Protein AF-A0AAV5V8M6-F1 (afdb_monomer)

Structure (mmCIF, N/CA/C/O backbone):
data_AF-A0AAV5V8M6-F1
#
_entry.id   AF-A0AAV5V8M6-F1
#
loop_
_atom_site.group_PDB
_atom_site.id
_atom_site.type_symbol
_atom_site.label_atom_id
_atom_site.label_alt_id
_atom_site.label_comp_id
_atom_site.label_asym_id
_atom_site.label_entity_id
_atom_site.label_seq_id
_atom_site.pdbx_PDB_ins_code
_atom_site.Cartn_x
_atom_site.Cartn_y
_atom_site.Cartn_z
_atom_site.occupancy
_atom_site.B_iso_or_equiv
_atom_site.auth_seq_id
_atom_site.auth_comp_id
_atom_site.auth_asym_id
_atom_site.auth_atom_id
_atom_site.pdbx_PDB_model_num
ATOM 1 N N . SER A 1 1 ? 4.922 -3.669 11.332 1.00 61.78 1 SER A N 1
ATOM 2 C CA . SER A 1 1 ? 4.916 -2.862 12.576 1.00 61.78 1 SER A CA 1
ATOM 3 C C . SER A 1 1 ? 4.122 -1.585 12.337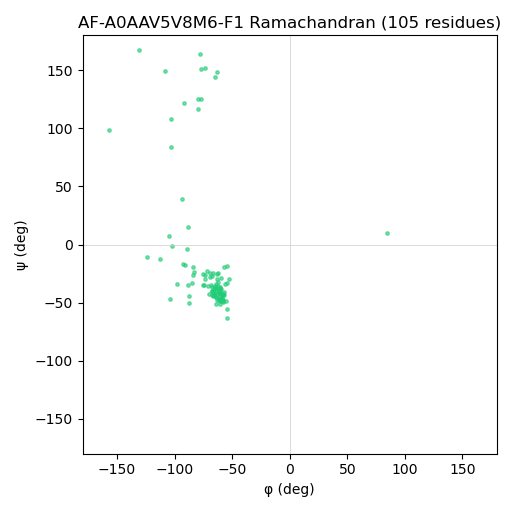 1.00 61.78 1 SER A C 1
ATOM 5 O O . SER A 1 1 ? 4.078 -1.123 11.199 1.00 61.78 1 SER A O 1
ATOM 7 N N . GLN A 1 2 ? 3.510 -1.006 13.377 1.00 69.38 2 GLN A N 1
ATOM 8 C CA . GLN A 1 2 ? 2.767 0.263 13.273 1.00 69.38 2 GLN A CA 1
ATOM 9 C C . GLN A 1 2 ? 3.631 1.404 12.710 1.00 69.38 2 GLN A C 1
ATOM 11 O O . GLN A 1 2 ? 3.152 2.241 11.952 1.00 69.38 2 GLN A O 1
ATOM 16 N N . GLU A 1 3 ? 4.925 1.395 13.032 1.00 74.31 3 GLU A N 1
ATOM 17 C CA . GLU A 1 3 ? 5.909 2.338 12.508 1.00 74.31 3 GLU A CA 1
ATOM 18 C C . GLU A 1 3 ? 5.984 2.296 10.977 1.00 74.31 3 GLU A C 1
ATOM 20 O O . GLU A 1 3 ? 5.812 3.329 10.345 1.00 74.31 3 GLU A O 1
ATOM 25 N N . ARG A 1 4 ? 6.106 1.107 10.366 1.00 69.75 4 ARG A N 1
ATOM 26 C CA . ARG A 1 4 ? 6.140 0.967 8.898 1.00 69.75 4 ARG A CA 1
ATOM 27 C C . ARG A 1 4 ? 4.857 1.462 8.232 1.00 69.75 4 ARG A C 1
ATOM 29 O O . ARG A 1 4 ? 4.934 2.158 7.226 1.00 69.75 4 ARG A O 1
ATOM 36 N N . ARG A 1 5 ? 3.688 1.162 8.810 1.00 75.62 5 ARG A N 1
ATOM 37 C CA . ARG A 1 5 ? 2.394 1.689 8.338 1.00 75.62 5 ARG A CA 1
ATOM 38 C C . ARG A 1 5 ? 2.398 3.222 8.345 1.00 75.62 5 ARG A C 1
ATOM 40 O O . ARG A 1 5 ? 2.046 3.844 7.348 1.00 75.62 5 ARG A O 1
ATOM 47 N N . ASN A 1 6 ? 2.827 3.828 9.451 1.00 79.44 6 ASN A N 1
ATOM 48 C CA . ASN A 1 6 ? 2.910 5.284 9.574 1.00 79.44 6 ASN A CA 1
ATOM 49 C C . ASN A 1 6 ? 3.936 5.878 8.594 1.00 79.44 6 ASN A C 1
ATOM 51 O O . ASN A 1 6 ? 3.691 6.938 8.019 1.00 79.44 6 ASN A O 1
ATOM 55 N N . THR A 1 7 ? 5.057 5.189 8.363 1.00 75.94 7 THR A N 1
ATOM 56 C CA . THR A 1 7 ? 6.072 5.571 7.376 1.00 75.94 7 THR A CA 1
ATOM 57 C C . THR A 1 7 ? 5.502 5.583 5.966 1.00 75.94 7 THR A C 1
ATOM 59 O O . THR A 1 7 ? 5.722 6.569 5.269 1.00 75.94 7 THR A O 1
ATOM 62 N N . ILE A 1 8 ? 4.730 4.561 5.566 1.00 75.19 8 ILE A N 1
ATOM 63 C CA . ILE A 1 8 ? 4.038 4.554 4.269 1.00 75.19 8 ILE A CA 1
ATOM 64 C C . ILE A 1 8 ? 3.201 5.820 4.153 1.00 75.19 8 ILE A C 1
ATOM 66 O O . ILE A 1 8 ? 3.499 6.667 3.323 1.00 75.19 8 ILE A O 1
ATOM 70 N N . PHE A 1 9 ? 2.207 6.016 5.016 1.00 77.00 9 PHE A N 1
ATOM 71 C CA . PHE A 1 9 ? 1.289 7.142 4.847 1.00 77.00 9 PHE A CA 1
ATOM 72 C C . PHE A 1 9 ? 1.975 8.510 4.956 1.00 77.00 9 PHE A C 1
ATOM 74 O O . PHE A 1 9 ? 1.583 9.434 4.253 1.00 77.00 9 PHE A O 1
ATOM 81 N N . SER A 1 10 ? 3.054 8.633 5.734 1.00 75.25 10 SER A N 1
ATOM 82 C CA . SER A 1 10 ? 3.900 9.835 5.772 1.00 75.25 10 SER A CA 1
ATOM 83 C C . SER A 1 10 ? 4.639 10.095 4.451 1.00 75.25 10 SER A C 1
ATOM 85 O O . SER A 1 10 ? 4.685 11.234 3.982 1.00 75.25 10 SER A O 1
ATOM 87 N N . LEU A 1 11 ? 5.191 9.054 3.819 1.00 67.50 11 LEU A N 1
ATOM 88 C CA . LEU A 1 11 ? 5.872 9.153 2.522 1.00 67.50 11 LEU A CA 1
ATOM 89 C C . LEU A 1 11 ? 4.884 9.434 1.387 1.00 67.50 11 LEU A C 1
ATOM 91 O O . LEU A 1 11 ? 5.115 10.313 0.555 1.00 67.50 11 LEU A O 1
ATOM 95 N N . LEU A 1 12 ? 3.741 8.751 1.396 1.00 67.69 12 LEU A N 1
ATOM 96 C CA . LEU A 1 12 ? 2.696 8.934 0.395 1.00 67.69 12 LEU A CA 1
ATOM 97 C C . LEU A 1 12 ? 2.001 10.306 0.518 1.00 67.69 12 LEU A C 1
ATOM 99 O O . LEU A 1 12 ? 1.538 10.854 -0.477 1.00 67.69 12 LEU A O 1
ATOM 103 N N . LYS A 1 13 ? 1.954 10.890 1.725 1.00 69.12 13 LYS A N 1
ATOM 104 C CA . LYS A 1 13 ? 1.427 12.244 1.977 1.00 69.12 13 LYS A CA 1
ATOM 105 C C . LYS A 1 13 ? 2.345 13.356 1.462 1.00 69.12 13 LYS A C 1
ATOM 107 O O . LYS A 1 13 ? 1.870 14.460 1.239 1.00 69.12 13 LYS A O 1
ATOM 112 N N . LYS A 1 14 ? 3.646 13.104 1.283 1.00 60.12 14 LYS A N 1
ATOM 113 C CA . LYS A 1 14 ? 4.601 14.100 0.754 1.00 60.12 14 LYS A CA 1
ATOM 114 C C . LYS A 1 14 ? 4.629 14.174 -0.775 1.00 60.12 14 LYS A C 1
ATOM 116 O O . LYS A 1 14 ? 5.076 15.177 -1.313 1.00 60.12 14 LYS A O 1
ATOM 121 N N . SER A 1 15 ? 4.151 13.143 -1.464 1.00 54.94 15 SER A N 1
ATOM 122 C CA . SER A 1 15 ? 4.233 12.978 -2.924 1.00 54.94 15 SER A CA 1
ATOM 123 C C . SER A 1 15 ? 2.983 13.496 -3.658 1.00 54.94 15 SER A C 1
ATOM 125 O O . SER A 1 15 ? 2.504 12.872 -4.592 1.00 54.94 15 SER A O 1
ATOM 127 N N . VAL A 1 16 ? 2.409 14.623 -3.217 1.00 55.53 16 VAL A N 1
ATOM 128 C CA . VAL A 1 16 ? 1.032 15.032 -3.580 1.00 55.53 16 VAL A CA 1
ATOM 129 C C . VAL A 1 16 ? 0.839 15.387 -5.064 1.00 55.53 16 VAL A C 1
ATOM 131 O O . VAL A 1 16 ? -0.279 15.217 -5.553 1.00 55.53 16 VAL A O 1
ATOM 134 N N . ASP A 1 17 ? 1.896 15.789 -5.782 1.00 55.75 17 ASP A N 1
ATOM 135 C CA . ASP A 1 17 ? 1.757 16.384 -7.124 1.00 55.75 17 ASP A CA 1
ATOM 136 C C . ASP A 1 17 ? 2.542 15.690 -8.261 1.00 55.75 17 ASP A C 1
ATOM 138 O O . ASP A 1 17 ? 2.268 15.982 -9.419 1.00 55.75 17 ASP A O 1
ATOM 142 N N . ASP A 1 18 ? 3.458 14.751 -7.979 1.00 60.16 18 ASP A N 1
ATOM 143 C CA . ASP A 1 18 ? 4.219 14.028 -9.019 1.00 60.16 18 ASP A CA 1
ATOM 144 C C . ASP A 1 18 ? 4.731 12.681 -8.473 1.00 60.16 18 ASP A C 1
ATOM 146 O O . ASP A 1 18 ? 5.722 12.620 -7.741 1.00 60.16 18 ASP A O 1
ATOM 150 N N . TYR A 1 19 ? 4.033 11.580 -8.770 1.00 67.62 19 TYR A N 1
ATOM 151 C CA . TYR A 1 19 ? 4.479 10.247 -8.352 1.00 67.62 19 TYR A CA 1
ATOM 152 C C . TYR A 1 19 ? 5.562 9.744 -9.300 1.00 67.62 19 TYR A C 1
ATOM 154 O O . TYR A 1 19 ? 5.296 9.487 -10.477 1.00 67.62 19 TYR A O 1
ATOM 162 N N . SER A 1 20 ? 6.778 9.537 -8.794 1.00 74.06 20 SER A N 1
ATOM 163 C CA . SER A 1 20 ? 7.789 8.842 -9.582 1.00 74.06 20 SER A CA 1
ATOM 164 C C . SER A 1 20 ? 7.464 7.341 -9.645 1.00 74.06 20 SER A C 1
ATOM 166 O O . SER A 1 20 ? 6.905 6.782 -8.694 1.00 74.06 20 SER A O 1
ATOM 168 N N . PRO A 1 21 ? 7.867 6.623 -10.709 1.00 74.00 21 PRO A N 1
ATOM 169 C CA . PRO A 1 21 ? 7.755 5.163 -10.750 1.00 74.00 21 PRO A CA 1
ATOM 170 C C . PRO A 1 21 ? 8.392 4.466 -9.534 1.00 74.00 21 PRO A C 1
ATOM 172 O O . PRO A 1 21 ? 7.922 3.416 -9.100 1.00 74.00 21 PRO A O 1
ATOM 175 N N . ASN A 1 22 ? 9.427 5.072 -8.940 1.00 76.75 22 ASN A N 1
ATOM 176 C CA . ASN A 1 22 ? 10.080 4.555 -7.740 1.00 76.75 22 ASN A CA 1
ATOM 177 C C . ASN A 1 22 ? 9.186 4.640 -6.499 1.00 76.75 22 ASN A C 1
ATOM 179 O O . ASN A 1 22 ? 9.226 3.726 -5.678 1.00 76.75 22 ASN A O 1
ATOM 183 N N . ASP A 1 23 ? 8.358 5.679 -6.373 1.00 77.44 23 ASP A N 1
ATOM 184 C CA . ASP A 1 23 ? 7.416 5.815 -5.256 1.00 77.44 23 ASP A CA 1
ATOM 185 C C . ASP A 1 23 ? 6.332 4.740 -5.329 1.00 77.44 23 ASP A C 1
ATOM 187 O O . ASP A 1 23 ? 5.984 4.128 -4.319 1.00 77.44 23 ASP A O 1
ATOM 191 N N . VAL A 1 24 ? 5.848 4.443 -6.539 1.00 78.50 24 VAL A N 1
ATOM 192 C CA . VAL A 1 24 ? 4.866 3.374 -6.774 1.00 78.50 24 VAL A CA 1
ATOM 193 C C . VAL A 1 24 ? 5.470 1.998 -6.474 1.00 78.50 24 VAL A C 1
ATOM 195 O O . VAL A 1 24 ? 4.843 1.174 -5.804 1.00 78.50 24 VAL A O 1
ATOM 198 N N . ILE A 1 25 ? 6.711 1.747 -6.905 1.00 80.44 25 ILE A N 1
ATOM 199 C CA . ILE A 1 25 ? 7.444 0.515 -6.570 1.00 80.44 25 ILE A CA 1
ATOM 200 C C . ILE A 1 25 ? 7.629 0.391 -5.054 1.00 80.44 25 ILE A C 1
ATOM 202 O O . ILE A 1 25 ? 7.338 -0.663 -4.483 1.00 80.44 25 ILE A O 1
ATOM 206 N N . PHE A 1 26 ? 8.090 1.456 -4.398 1.00 81.81 26 PHE A N 1
ATOM 207 C CA . PHE A 1 26 ? 8.306 1.482 -2.955 1.00 81.81 26 PHE A CA 1
ATOM 208 C C . PHE A 1 26 ? 7.002 1.229 -2.194 1.00 81.81 26 PHE A C 1
ATOM 210 O O . PHE A 1 26 ? 6.975 0.429 -1.256 1.00 81.81 26 PHE A O 1
ATOM 217 N N . PHE A 1 27 ? 5.903 1.841 -2.632 1.00 84.56 27 PHE A N 1
ATOM 218 C CA . PHE A 1 27 ? 4.579 1.615 -2.069 1.00 84.56 27 PHE A CA 1
ATOM 219 C C . PHE A 1 27 ? 4.212 0.127 -2.077 1.00 84.56 27 PHE A C 1
ATOM 221 O O . PHE A 1 27 ? 3.954 -0.447 -1.017 1.00 84.56 27 PHE A O 1
ATOM 228 N N . TYR A 1 28 ? 4.259 -0.527 -3.240 1.00 84.50 28 TYR A N 1
ATOM 229 C CA . TYR A 1 28 ? 3.884 -1.938 -3.346 1.00 84.50 28 TYR A CA 1
ATOM 230 C C . TYR A 1 28 ? 4.841 -2.879 -2.619 1.00 84.50 28 TYR A C 1
ATOM 232 O O . TYR A 1 28 ? 4.388 -3.837 -1.992 1.00 84.50 28 TYR A O 1
ATOM 240 N N . MET A 1 29 ? 6.140 -2.585 -2.623 1.00 85.25 29 MET A N 1
ATOM 241 C CA . MET A 1 29 ? 7.110 -3.296 -1.786 1.00 85.25 29 MET A CA 1
ATOM 242 C C . MET A 1 29 ? 6.750 -3.205 -0.303 1.00 85.25 29 MET A C 1
ATOM 244 O O . MET A 1 29 ? 6.796 -4.204 0.410 1.00 85.25 29 MET A O 1
ATOM 248 N N . THR A 1 30 ? 6.329 -2.033 0.167 1.00 85.38 30 THR A N 1
ATOM 249 C CA . THR A 1 30 ? 6.000 -1.867 1.584 1.00 85.38 30 THR A CA 1
ATOM 250 C C . THR A 1 30 ? 4.670 -2.533 1.941 1.00 85.38 30 THR A C 1
ATOM 252 O O . THR A 1 30 ? 4.557 -3.120 3.015 1.00 85.38 30 THR A O 1
ATOM 255 N N . ILE A 1 31 ? 3.679 -2.532 1.037 1.00 87.62 31 ILE A N 1
ATOM 256 C CA . ILE A 1 31 ? 2.464 -3.351 1.198 1.00 87.62 31 ILE A CA 1
ATOM 257 C C . ILE A 1 31 ? 2.838 -4.829 1.323 1.00 87.62 31 ILE A C 1
ATOM 259 O O . ILE A 1 31 ? 2.386 -5.498 2.249 1.00 87.62 31 ILE A O 1
ATOM 263 N N . TYR A 1 32 ? 3.703 -5.334 0.444 1.00 88.38 32 TYR A N 1
ATOM 264 C CA . TYR A 1 32 ? 4.178 -6.711 0.523 1.00 88.38 32 TYR A CA 1
ATOM 265 C C . TYR A 1 32 ? 4.802 -7.039 1.882 1.00 88.38 32 TYR A C 1
ATOM 267 O O . TYR A 1 32 ? 4.431 -8.035 2.496 1.00 88.38 32 TYR A O 1
ATOM 275 N N . GLU A 1 33 ? 5.701 -6.193 2.380 1.00 87.25 33 GLU A N 1
ATOM 276 C CA . GLU A 1 33 ? 6.340 -6.403 3.681 1.00 87.25 33 GLU A CA 1
ATOM 277 C C . GLU A 1 33 ? 5.346 -6.356 4.846 1.00 87.25 33 GLU A C 1
ATOM 279 O O . GLU A 1 33 ? 5.473 -7.139 5.787 1.00 87.25 33 GLU A O 1
ATOM 284 N N . ILE A 1 34 ? 4.352 -5.461 4.805 1.00 87.25 34 ILE A N 1
ATOM 285 C CA . ILE A 1 34 ? 3.320 -5.381 5.848 1.00 87.25 34 ILE A CA 1
ATOM 286 C C . ILE A 1 34 ? 2.507 -6.670 5.905 1.00 87.25 34 ILE A C 1
ATOM 288 O O . ILE A 1 34 ? 2.316 -7.195 6.996 1.00 87.25 34 ILE A O 1
ATOM 292 N N . TYR A 1 35 ? 2.040 -7.167 4.759 1.00 87.56 35 TYR A N 1
ATOM 293 C CA . TYR A 1 35 ? 1.131 -8.315 4.710 1.00 87.56 35 TYR A CA 1
ATOM 294 C C . TYR A 1 35 ? 1.848 -9.667 4.782 1.00 87.56 35 TYR A C 1
ATOM 296 O O . TYR A 1 35 ? 1.241 -10.661 5.176 1.00 87.56 35 TYR A O 1
ATOM 304 N N . ARG A 1 36 ? 3.129 -9.731 4.402 1.00 88.56 36 ARG A N 1
ATOM 3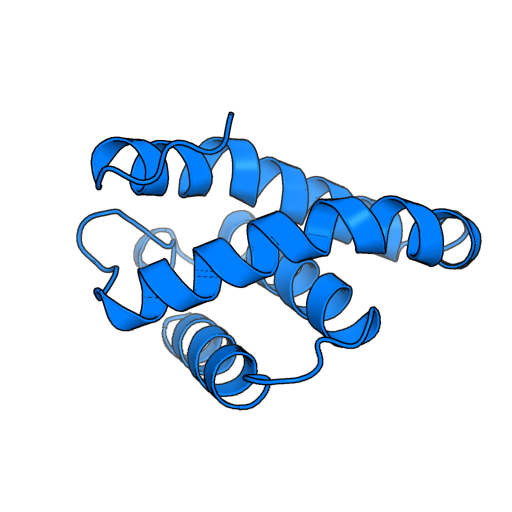05 C CA . ARG A 1 36 ? 3.930 -10.958 4.487 1.00 88.56 36 ARG A CA 1
ATOM 306 C C . ARG A 1 36 ? 4.606 -11.125 5.844 1.00 88.56 36 ARG A C 1
ATOM 308 O O . ARG A 1 36 ? 4.544 -12.211 6.413 1.00 88.56 36 ARG A O 1
ATOM 315 N N . ASP A 1 37 ? 5.289 -10.081 6.313 1.00 85.62 37 ASP A N 1
ATOM 316 C CA . ASP A 1 37 ? 6.211 -10.163 7.455 1.00 85.62 37 ASP A CA 1
ATOM 317 C C . ASP A 1 37 ? 5.703 -9.383 8.679 1.00 85.62 37 ASP A C 1
ATOM 319 O O . ASP A 1 37 ? 6.253 -9.498 9.778 1.00 85.62 37 ASP A O 1
ATOM 323 N N . GLY A 1 38 ? 4.678 -8.545 8.508 1.00 81.56 38 GLY A N 1
ATOM 324 C CA . GLY A 1 38 ? 4.081 -7.785 9.595 1.00 81.56 38 GLY A CA 1
ATOM 325 C C . GLY A 1 38 ? 3.167 -8.642 10.479 1.00 81.56 38 GLY A C 1
ATOM 326 O O . GLY A 1 38 ? 2.544 -9.592 10.011 1.00 81.56 38 GLY A O 1
ATOM 327 N N . PRO A 1 39 ? 3.032 -8.305 11.775 1.00 85.19 39 PRO A N 1
ATOM 328 C CA . PRO A 1 39 ? 1.956 -8.859 12.587 1.00 85.19 39 PRO A CA 1
ATOM 329 C C . PRO A 1 39 ? 0.597 -8.410 12.033 1.00 85.19 39 PRO A C 1
ATOM 331 O O . PRO A 1 39 ? 0.468 -7.280 11.550 1.00 85.19 39 PRO A O 1
ATOM 334 N N . HIS A 1 40 ? -0.426 -9.255 12.190 1.00 82.75 40 HIS A N 1
ATOM 335 C CA . HIS A 1 40 ? -1.77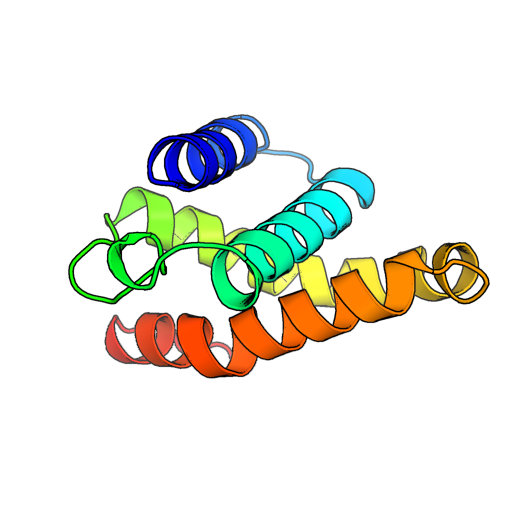9 -9.017 11.671 1.00 82.75 40 HIS A CA 1
ATOM 336 C C . HIS A 1 40 ? -2.381 -7.675 12.126 1.00 82.75 40 HIS A C 1
ATOM 338 O O . HIS A 1 40 ? -3.082 -7.010 11.376 1.00 82.75 40 HIS A O 1
ATOM 344 N N . GLU A 1 41 ? -2.059 -7.223 13.338 1.00 82.88 41 GLU A N 1
ATOM 345 C CA . GLU A 1 41 ? -2.488 -5.922 13.877 1.00 82.88 41 GLU A CA 1
ATOM 346 C C . GLU A 1 41 ? -1.960 -4.724 13.074 1.00 82.88 41 GLU A C 1
ATOM 348 O O . GLU A 1 41 ? -2.552 -3.648 13.085 1.00 82.88 41 GLU A O 1
ATOM 353 N N . SER A 1 42 ? -0.841 -4.906 12.367 1.00 80.19 42 SER A N 1
ATOM 354 C CA . SER A 1 42 ? -0.264 -3.883 11.495 1.00 80.19 42 SER A CA 1
ATOM 355 C C . SER A 1 42 ? -0.788 -3.928 10.062 1.00 80.19 42 SER A C 1
ATOM 357 O O . SER A 1 42 ? -0.424 -3.056 9.270 1.00 80.19 42 SER A O 1
ATOM 359 N N . HIS A 1 43 ? -1.638 -4.906 9.726 1.00 87.62 43 HIS A N 1
ATOM 360 C CA . HIS A 1 43 ? -2.319 -4.934 8.439 1.00 87.62 43 HIS A CA 1
ATOM 361 C C . HIS A 1 43 ? -3.270 -3.750 8.337 1.00 87.62 43 HIS A C 1
ATOM 363 O O . HIS A 1 43 ? -3.894 -3.323 9.312 1.00 87.62 43 HIS A O 1
ATOM 369 N N . ILE A 1 44 ? -3.385 -3.210 7.133 1.00 86.12 44 ILE A N 1
ATOM 370 C CA . ILE A 1 44 ? -4.304 -2.114 6.879 1.00 86.12 44 ILE A CA 1
ATOM 371 C C . ILE A 1 44 ? -5.713 -2.712 6.782 1.00 86.12 44 ILE A C 1
ATOM 373 O O . ILE A 1 44 ? -5.958 -3.647 6.020 1.00 86.12 44 ILE A O 1
ATOM 377 N N . SER A 1 45 ? -6.633 -2.193 7.587 1.00 85.00 45 SER A N 1
ATOM 378 C C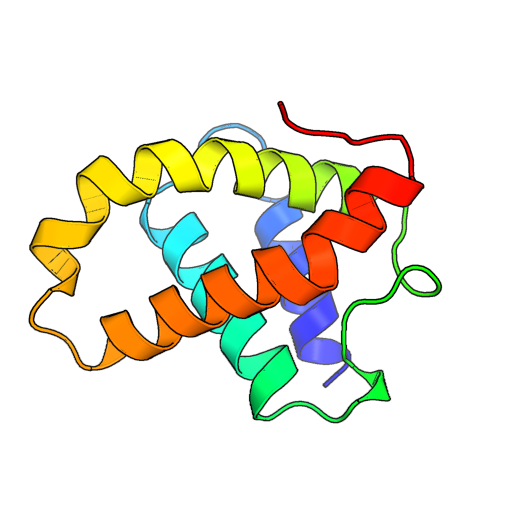A . SER A 1 45 ? -8.007 -2.669 7.692 1.00 85.00 45 SER A CA 1
ATOM 379 C C . SER A 1 45 ? -8.993 -1.509 7.586 1.00 85.00 45 SER A C 1
ATOM 381 O O . SER A 1 45 ? -8.631 -0.334 7.676 1.00 85.00 45 SER A O 1
ATOM 383 N N . ALA A 1 46 ? -10.273 -1.836 7.414 1.00 81.94 46 ALA A N 1
ATOM 384 C CA . ALA A 1 46 ? -11.333 -0.834 7.406 1.00 81.94 46 ALA A CA 1
ATOM 385 C C . ALA A 1 46 ? -11.402 -0.041 8.720 1.00 81.94 46 ALA A C 1
ATOM 387 O O . ALA A 1 46 ? -11.795 1.123 8.696 1.00 81.94 46 ALA A O 1
ATOM 388 N N . ASP A 1 47 ? -11.000 -0.643 9.838 1.00 83.31 47 ASP A N 1
ATOM 389 C CA . ASP A 1 47 ? -11.124 -0.047 11.170 1.00 83.31 47 ASP A CA 1
ATOM 390 C C . ASP A 1 47 ? -9.959 0.888 11.496 1.00 83.31 47 ASP A C 1
ATOM 392 O O . ASP A 1 47 ? -10.114 1.827 12.274 1.00 83.31 47 ASP A O 1
ATOM 396 N N . ASN A 1 48 ? -8.795 0.659 10.881 1.00 84.19 48 ASN A N 1
ATOM 397 C CA . ASN A 1 48 ? -7.599 1.456 11.126 1.00 84.19 48 ASN A CA 1
ATOM 398 C C . ASN A 1 48 ? -7.263 2.432 9.992 1.00 84.19 48 ASN A C 1
ATOM 400 O O . ASN A 1 48 ? -6.216 3.059 10.060 1.00 84.19 48 ASN A O 1
ATOM 404 N N . LEU A 1 49 ? -8.117 2.593 8.976 1.00 85.81 49 LEU A N 1
ATOM 405 C CA . LEU A 1 49 ? -7.941 3.568 7.893 1.00 85.81 49 LEU A CA 1
ATOM 406 C C . LEU A 1 49 ? -8.617 4.907 8.202 1.00 85.81 49 LEU A C 1
ATOM 408 O O . LEU A 1 49 ? -9.844 4.989 8.333 1.00 85.81 49 LEU A O 1
ATOM 412 N N . THR A 1 50 ? -7.840 5.986 8.212 1.00 87.25 50 THR A N 1
ATOM 413 C CA . THR A 1 50 ? -8.374 7.356 8.213 1.00 87.25 50 THR A CA 1
ATOM 414 C C . THR A 1 50 ? -8.846 7.773 6.815 1.00 87.25 50 THR A C 1
ATOM 416 O O . THR A 1 50 ? -8.511 7.147 5.809 1.00 87.25 50 THR A O 1
ATOM 419 N N . GLN A 1 51 ? -9.640 8.845 6.727 1.00 83.25 51 GLN A N 1
ATOM 420 C CA . GLN A 1 51 ? -10.130 9.357 5.440 1.00 83.25 51 GLN A CA 1
ATOM 421 C C . GLN A 1 51 ? -8.993 9.877 4.542 1.00 83.25 51 GLN A C 1
ATOM 423 O O . GLN A 1 51 ? -9.034 9.697 3.328 1.00 83.25 51 GLN A O 1
ATOM 428 N N . GLU A 1 52 ? -7.967 10.492 5.135 1.00 84.19 52 GLU A N 1
ATOM 429 C CA . GLU A 1 52 ? -6.781 10.968 4.414 1.00 84.19 52 GLU A CA 1
ATOM 430 C C . GLU A 1 52 ? -5.999 9.798 3.800 1.00 84.19 52 GLU A C 1
ATOM 432 O O . GLU A 1 52 ? -5.643 9.817 2.625 1.00 84.19 52 GLU A O 1
ATOM 437 N N . GLU A 1 53 ? -5.803 8.731 4.569 1.00 85.50 53 GLU A N 1
ATOM 438 C CA . GLU A 1 53 ? -5.120 7.525 4.104 1.00 85.50 53 GLU A CA 1
ATOM 439 C C . GLU A 1 53 ? -5.893 6.820 2.980 1.00 85.50 53 GLU A C 1
ATOM 441 O O . GLU A 1 53 ? -5.280 6.318 2.042 1.00 85.50 53 GLU A O 1
ATOM 446 N N . VAL A 1 54 ? -7.231 6.847 3.002 1.00 84.94 54 VAL A N 1
ATOM 447 C CA . VAL A 1 54 ? -8.059 6.371 1.878 1.00 84.94 54 VAL A CA 1
ATOM 448 C C . VAL A 1 54 ? -7.773 7.165 0.602 1.00 84.94 54 VAL A C 1
ATOM 450 O O . VAL A 1 54 ? -7.559 6.565 -0.450 1.00 84.94 54 VAL A O 1
ATOM 453 N N . GLN A 1 55 ? -7.727 8.499 0.682 1.00 81.31 55 GLN A N 1
ATOM 454 C CA . GLN A 1 55 ? -7.426 9.349 -0.479 1.00 81.31 55 GLN A CA 1
ATOM 455 C C . GLN A 1 55 ? -6.023 9.091 -1.029 1.00 81.31 55 GLN A C 1
ATOM 457 O O . GLN A 1 55 ? -5.811 9.120 -2.239 1.00 81.31 55 GLN A O 1
ATOM 462 N N . ILE A 1 56 ? -5.071 8.813 -0.143 1.00 81.00 56 ILE A N 1
ATOM 463 C CA . ILE A 1 56 ? -3.717 8.428 -0.516 1.00 81.00 56 ILE A CA 1
ATOM 464 C C . ILE A 1 56 ? -3.719 7.087 -1.269 1.00 81.00 56 ILE A C 1
ATOM 466 O O . ILE A 1 56 ? -3.164 7.005 -2.363 1.00 81.00 56 ILE A O 1
ATOM 470 N N . LEU A 1 57 ? -4.364 6.047 -0.728 1.00 83.38 57 LEU A N 1
ATOM 471 C CA . LEU A 1 57 ? -4.413 4.725 -1.371 1.00 83.38 57 LEU A CA 1
ATOM 472 C C . LEU A 1 57 ? -5.079 4.781 -2.751 1.00 83.38 57 LEU A C 1
ATOM 474 O O . LEU A 1 57 ? -4.639 4.090 -3.666 1.00 83.38 57 LEU A O 1
ATOM 478 N N . MET A 1 58 ? -6.103 5.621 -2.913 1.00 79.38 58 MET A N 1
ATOM 479 C CA . MET A 1 58 ? -6.755 5.853 -4.205 1.00 79.38 58 MET A CA 1
ATOM 480 C C . MET A 1 58 ? -5.796 6.372 -5.272 1.00 79.38 58 MET A C 1
ATOM 482 O O . MET A 1 58 ? -5.788 5.872 -6.389 1.00 79.38 58 MET A O 1
ATOM 486 N N . ARG A 1 59 ? -4.961 7.352 -4.930 1.00 76.12 59 ARG A N 1
ATOM 487 C CA . ARG A 1 59 ? -4.032 7.956 -5.893 1.00 76.12 59 ARG A CA 1
ATOM 488 C C . ARG A 1 59 ? -2.982 6.958 -6.379 1.00 76.12 59 ARG A C 1
ATOM 490 O O . ARG A 1 59 ? -2.642 6.939 -7.558 1.00 76.12 59 ARG A O 1
ATOM 497 N N . TYR A 1 60 ? -2.511 6.091 -5.483 1.00 76.62 60 TYR A N 1
ATOM 498 C CA . TYR A 1 60 ? -1.558 5.036 -5.834 1.00 76.62 60 TYR A CA 1
ATOM 499 C C . TYR A 1 60 ? -2.193 3.891 -6.628 1.00 76.62 60 TYR A C 1
ATOM 501 O O . TYR A 1 60 ? -1.494 3.252 -7.408 1.00 76.62 60 TYR A O 1
ATOM 509 N N . LEU A 1 61 ? -3.500 3.655 -6.482 1.00 76.25 61 LEU A N 1
ATOM 510 C CA . LEU A 1 61 ? -4.241 2.720 -7.328 1.00 76.25 61 LEU A CA 1
ATOM 511 C C . LEU A 1 61 ? -4.272 3.191 -8.787 1.00 76.25 61 LEU A C 1
ATOM 513 O O . LEU A 1 61 ? -3.977 2.397 -9.678 1.00 76.25 61 LEU A O 1
ATOM 517 N N . ASP A 1 62 ? -4.538 4.476 -9.019 1.00 69.00 62 ASP A N 1
ATOM 518 C CA . ASP A 1 62 ? -4.541 5.054 -10.368 1.00 69.00 62 ASP A CA 1
ATOM 519 C C . ASP A 1 62 ? -3.130 5.036 -10.989 1.00 69.00 62 ASP A C 1
ATOM 521 O O . ASP A 1 62 ? -2.956 4.619 -12.138 1.00 69.00 62 ASP A O 1
ATOM 525 N N . ALA A 1 63 ? -2.106 5.396 -10.202 1.00 66.50 63 ALA A N 1
ATOM 526 C CA . ALA A 1 63 ? -0.700 5.424 -10.624 1.00 66.50 63 ALA A CA 1
ATOM 527 C C . ALA A 1 63 ? -0.092 4.031 -10.877 1.00 66.50 63 ALA A C 1
ATOM 529 O O . ALA A 1 63 ? 0.864 3.890 -11.639 1.00 66.50 63 ALA A O 1
ATOM 530 N N . ALA A 1 64 ? -0.636 2.978 -10.266 1.00 63.41 64 ALA A N 1
ATOM 531 C CA . ALA A 1 64 ? -0.190 1.610 -10.506 1.00 63.41 64 ALA A CA 1
ATOM 532 C C . ALA A 1 64 ? -0.366 1.206 -11.965 1.00 63.41 64 ALA A C 1
ATOM 534 O O . ALA A 1 64 ? 0.512 0.575 -12.548 1.00 63.41 64 ALA A O 1
ATOM 535 N N . THR A 1 65 ? -1.497 1.595 -12.549 1.00 60.06 65 THR A N 1
ATOM 536 C CA . THR A 1 65 ? -1.871 1.260 -13.923 1.00 60.06 65 THR A CA 1
ATOM 537 C C . THR A 1 65 ? -0.852 1.793 -14.928 1.00 60.06 65 THR A C 1
ATOM 539 O O . THR A 1 65 ? -0.511 1.082 -15.864 1.00 60.06 65 THR A O 1
ATOM 542 N N . SER A 1 66 ? -0.303 2.990 -14.696 1.00 57.84 66 SER A N 1
ATOM 543 C CA . SER A 1 66 ? 0.720 3.607 -15.554 1.00 57.84 66 SER A CA 1
ATOM 544 C C . SER A 1 66 ? 2.146 3.155 -15.222 1.00 57.84 66 SER A C 1
ATOM 546 O O . SER A 1 66 ? 2.976 3.007 -16.118 1.00 57.84 66 SER A O 1
ATOM 548 N N . ALA A 1 67 ? 2.451 2.880 -13.950 1.00 54.94 67 ALA A N 1
ATOM 549 C CA . ALA A 1 67 ? 3.754 2.349 -13.544 1.00 54.94 67 ALA A CA 1
ATOM 550 C C . ALA A 1 67 ? 3.996 0.920 -14.063 1.00 54.94 67 ALA A C 1
ATOM 552 O O . ALA A 1 67 ? 5.147 0.540 -14.288 1.00 54.94 67 ALA A O 1
ATOM 553 N N . PHE A 1 68 ? 2.932 0.141 -14.285 1.00 59.12 68 PHE A N 1
ATOM 554 C CA . PHE A 1 68 ? 3.012 -1.180 -14.912 1.00 59.12 68 PHE A CA 1
ATOM 555 C C . PHE A 1 68 ? 3.591 -1.125 -16.330 1.00 59.12 68 PHE A C 1
ATOM 557 O O . PHE A 1 68 ? 4.394 -1.990 -16.674 1.00 59.12 68 PHE A O 1
ATOM 564 N N . ASP A 1 69 ? 3.264 -0.092 -17.107 1.00 57.16 69 ASP A N 1
ATOM 565 C CA . ASP A 1 69 ? 3.772 0.061 -18.473 1.00 57.16 69 ASP A CA 1
ATOM 566 C C . ASP A 1 69 ? 5.254 0.474 -18.501 1.00 57.16 69 ASP A C 1
ATOM 568 O O . ASP A 1 69 ? 5.988 0.092 -19.408 1.00 57.16 69 ASP A O 1
ATOM 572 N N . TYR A 1 70 ? 5.725 1.208 -17.485 1.00 52.62 70 TYR A N 1
ATOM 573 C CA . TYR A 1 70 ? 7.084 1.771 -17.460 1.00 52.62 70 TYR A CA 1
ATOM 574 C C . TYR A 1 70 ? 8.100 0.931 -16.662 1.00 52.62 70 TYR A C 1
ATOM 576 O O . TYR A 1 70 ? 9.283 0.875 -16.993 1.00 52.62 70 TYR A O 1
ATOM 584 N N . GLY A 1 71 ? 7.667 0.279 -15.578 1.00 54.12 71 GLY A N 1
ATOM 585 C CA . GLY A 1 71 ? 8.545 -0.417 -14.628 1.00 54.12 71 GLY A CA 1
ATOM 586 C C . GLY A 1 71 ? 8.791 -1.896 -14.935 1.00 54.12 71 GLY A C 1
ATOM 587 O O . GLY A 1 71 ? 9.755 -2.475 -14.422 1.00 54.12 71 GLY A O 1
ATOM 588 N N . PHE A 1 72 ? 7.952 -2.522 -15.768 1.00 56.31 72 PHE A N 1
ATOM 589 C CA . PHE A 1 72 ? 8.019 -3.963 -16.032 1.00 56.31 72 PHE A CA 1
ATOM 590 C C . PHE A 1 72 ? 9.292 -4.360 -16.790 1.00 56.31 72 PHE A C 1
ATOM 592 O O . PHE A 1 72 ? 9.936 -5.339 -16.417 1.00 56.31 72 PHE A O 1
ATOM 599 N N . GLU A 1 73 ? 9.735 -3.569 -17.773 1.00 55.28 73 GLU A N 1
ATOM 600 C CA . GLU A 1 73 ? 10.979 -3.855 -18.507 1.00 55.28 73 GLU A CA 1
ATOM 601 C C . GLU A 1 73 ? 12.231 -3.753 -17.624 1.00 55.28 73 GLU A C 1
ATOM 603 O O . GLU A 1 73 ? 13.134 -4.587 -17.726 1.00 55.28 73 GLU A O 1
ATOM 608 N N . ALA A 1 74 ? 12.273 -2.782 -16.707 1.00 55.72 74 ALA A N 1
ATOM 609 C CA . ALA A 1 74 ? 13.409 -2.590 -15.806 1.00 55.72 74 ALA A CA 1
ATOM 610 C C . ALA A 1 74 ? 13.447 -3.629 -14.668 1.00 55.72 74 ALA A C 1
ATOM 612 O O . ALA A 1 74 ? 14.524 -4.064 -14.252 1.00 55.72 74 ALA A O 1
ATOM 613 N N . CYS A 1 75 ? 12.282 -4.059 -14.169 1.00 54.78 75 CYS A N 1
ATOM 614 C CA . CYS A 1 75 ? 12.180 -4.966 -13.023 1.00 54.78 75 CYS A CA 1
ATOM 615 C C . CYS A 1 75 ? 12.097 -6.455 -13.396 1.00 54.78 75 CYS A C 1
ATOM 617 O O . CYS A 1 75 ? 12.391 -7.288 -12.540 1.00 54.78 75 CYS A O 1
ATOM 619 N N . ALA A 1 76 ? 11.783 -6.823 -14.647 1.00 55.38 76 ALA A N 1
ATOM 620 C CA . ALA A 1 76 ? 11.621 -8.218 -15.093 1.00 55.38 76 ALA A CA 1
ATOM 621 C C . ALA A 1 76 ? 12.812 -9.152 -14.818 1.00 55.38 76 ALA A C 1
ATOM 623 O O . ALA A 1 76 ? 12.646 -10.371 -14.795 1.00 55.38 76 ALA A O 1
ATOM 624 N N . LYS A 1 77 ? 14.009 -8.607 -14.571 1.00 55.44 77 LYS A N 1
ATOM 625 C CA . LYS A 1 77 ? 15.222 -9.386 -14.272 1.00 55.44 77 LYS A CA 1
ATOM 626 C C . LYS A 1 77 ? 15.600 -9.431 -12.788 1.00 55.44 77 LYS A C 1
ATOM 628 O O . LYS A 1 77 ? 16.599 -10.062 -12.450 1.00 55.44 77 LYS A O 1
ATOM 633 N N . SER A 1 78 ? 14.855 -8.777 -11.897 1.00 62.69 78 SER A N 1
ATOM 634 C CA . SER A 1 78 ? 15.250 -8.624 -10.495 1.00 62.69 78 SER A CA 1
ATOM 635 C C . SER A 1 78 ? 14.391 -9.469 -9.547 1.00 62.69 78 SER A C 1
ATOM 637 O O . SER A 1 78 ? 13.201 -9.698 -9.764 1.00 62.69 78 SER A O 1
ATOM 639 N N . ALA A 1 79 ? 14.990 -9.915 -8.437 1.00 67.62 79 ALA A N 1
ATOM 640 C CA . ALA A 1 79 ? 14.279 -10.615 -7.361 1.00 67.62 79 ALA A CA 1
ATOM 641 C C . ALA A 1 79 ? 13.107 -9.796 -6.775 1.00 67.62 79 ALA A C 1
ATOM 643 O O . ALA A 1 79 ? 12.192 -10.365 -6.182 1.00 67.62 79 ALA A O 1
ATOM 644 N N . TRP A 1 80 ? 13.124 -8.480 -6.995 1.00 73.31 80 TRP A N 1
ATOM 645 C CA . TRP A 1 80 ? 12.171 -7.507 -6.482 1.00 73.31 80 TRP A CA 1
ATOM 646 C C . TRP A 1 80 ? 10.834 -7.549 -7.221 1.00 73.31 80 TRP A C 1
ATOM 648 O O . TRP A 1 80 ? 9.810 -7.255 -6.611 1.00 73.31 80 TRP A O 1
ATOM 658 N N . LEU A 1 81 ? 10.797 -8.002 -8.484 1.00 78.00 81 LEU A N 1
ATOM 659 C CA . LEU A 1 81 ? 9.544 -8.099 -9.241 1.00 78.00 81 LEU A CA 1
ATOM 660 C C . LEU A 1 81 ? 8.512 -8.981 -8.530 1.00 78.00 81 LEU A C 1
ATOM 662 O O . LEU A 1 81 ? 7.338 -8.630 -8.466 1.00 78.00 81 LEU A O 1
ATOM 666 N N . ARG A 1 82 ? 8.938 -10.111 -7.951 1.00 81.75 82 ARG A N 1
ATOM 667 C CA . ARG A 1 82 ? 8.024 -11.012 -7.229 1.00 81.75 82 ARG A CA 1
ATOM 668 C C . ARG A 1 82 ? 7.416 -10.347 -6.000 1.00 81.75 82 ARG A C 1
ATOM 670 O O . ARG A 1 82 ? 6.227 -10.529 -5.748 1.00 81.75 82 ARG A O 1
ATOM 677 N N . SER A 1 83 ? 8.210 -9.575 -5.267 1.00 85.44 83 SER A N 1
ATOM 678 C CA . SER A 1 83 ? 7.746 -8.825 -4.101 1.00 85.44 83 SER A CA 1
ATOM 679 C C . SER A 1 83 ? 6.780 -7.714 -4.510 1.00 85.44 83 SER A C 1
ATOM 681 O O . SER A 1 83 ? 5.708 -7.608 -3.925 1.00 85.44 83 SER A O 1
ATOM 683 N N . ILE A 1 84 ? 7.088 -6.967 -5.576 1.00 82.38 84 ILE A N 1
ATOM 684 C CA . ILE A 1 84 ? 6.209 -5.922 -6.125 1.00 82.38 84 ILE A CA 1
ATOM 685 C C . ILE A 1 84 ? 4.867 -6.522 -6.567 1.00 82.38 84 ILE A C 1
ATOM 687 O O . ILE A 1 84 ? 3.817 -6.062 -6.126 1.00 82.38 84 ILE A O 1
ATOM 691 N N . LEU A 1 85 ? 4.885 -7.592 -7.372 1.00 83.00 85 LEU A N 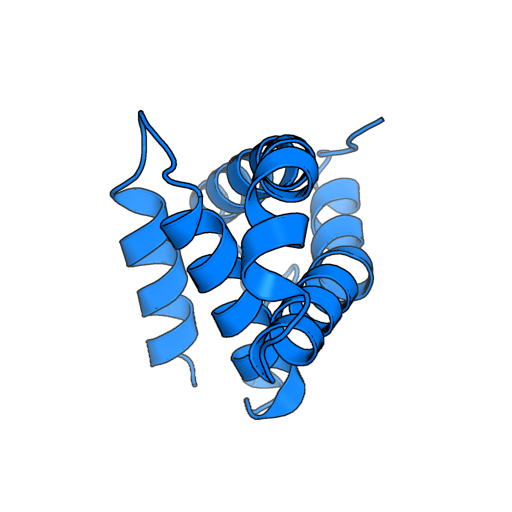1
ATOM 692 C CA . LEU A 1 85 ? 3.669 -8.279 -7.830 1.00 83.00 85 LEU A CA 1
AT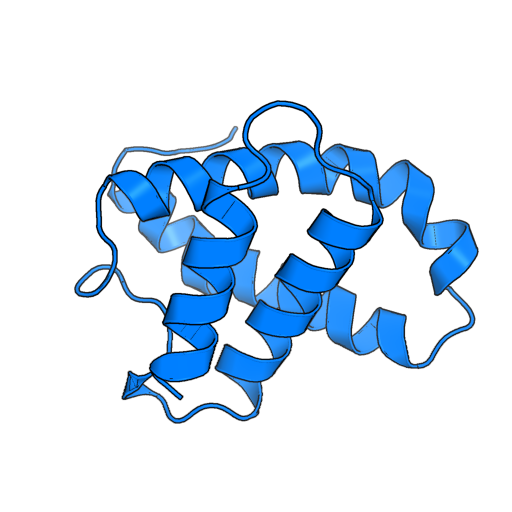OM 693 C C . LEU A 1 85 ? 2.846 -8.836 -6.664 1.00 83.00 85 LEU A C 1
ATOM 695 O O . LEU A 1 85 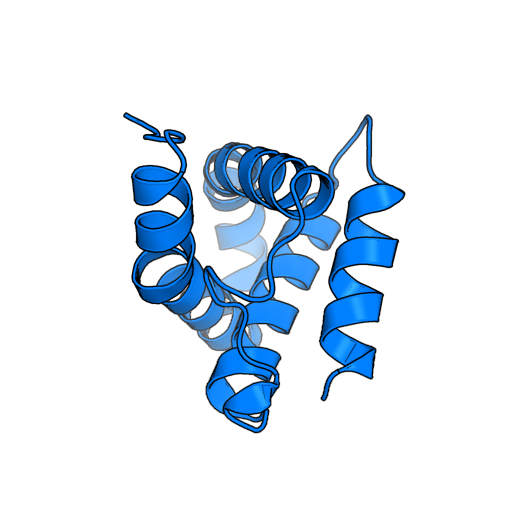? 1.621 -8.740 -6.676 1.00 83.00 85 LEU A O 1
ATOM 699 N N . SER A 1 86 ? 3.508 -9.382 -5.643 1.00 87.00 86 SER A N 1
ATOM 700 C CA . SER A 1 86 ? 2.834 -9.856 -4.431 1.00 87.00 86 SER A CA 1
ATOM 701 C C . SER A 1 86 ? 2.215 -8.698 -3.647 1.00 87.00 86 SER A C 1
ATOM 703 O O . SER A 1 86 ? 1.086 -8.811 -3.183 1.00 87.00 86 SER A O 1
ATOM 705 N N . GLY A 1 87 ? 2.903 -7.561 -3.544 1.00 87.62 87 GLY A N 1
ATOM 706 C CA . GLY A 1 87 ? 2.372 -6.341 -2.936 1.00 87.62 87 GLY A CA 1
ATOM 707 C C . GLY A 1 87 ? 1.148 -5.799 -3.667 1.00 87.62 87 GLY A C 1
ATOM 708 O O . GLY A 1 87 ? 0.164 -5.428 -3.033 1.00 87.62 87 GLY A O 1
ATOM 709 N N . ILE A 1 88 ? 1.162 -5.825 -5.000 1.00 84.88 88 ILE A N 1
ATOM 710 C CA . ILE A 1 88 ? 0.004 -5.471 -5.833 1.00 84.88 88 ILE A CA 1
ATOM 711 C C . IL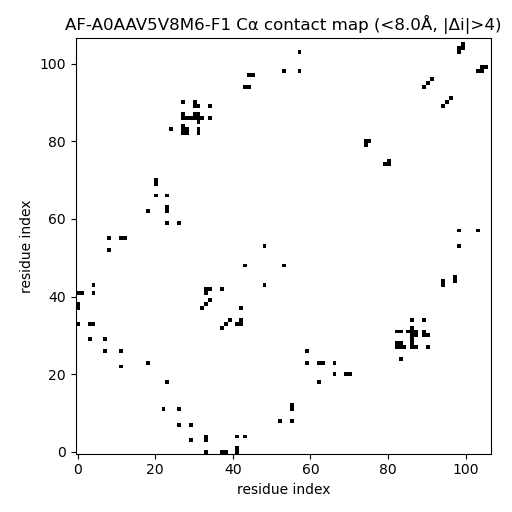E A 1 88 ? -1.148 -6.450 -5.602 1.00 84.88 88 ILE A C 1
ATOM 713 O O . ILE A 1 88 ? -2.298 -6.026 -5.489 1.00 84.88 88 ILE A O 1
ATOM 717 N N . ALA A 1 89 ? -0.857 -7.749 -5.511 1.00 86.19 89 ALA A N 1
ATOM 718 C CA . ALA A 1 89 ? -1.864 -8.758 -5.210 1.00 86.19 89 ALA A CA 1
ATOM 719 C C . ALA A 1 89 ? -2.495 -8.518 -3.830 1.00 86.19 89 ALA A C 1
ATOM 721 O O . ALA A 1 89 ? -3.718 -8.459 -3.742 1.00 86.19 89 ALA A O 1
ATOM 722 N N . PHE A 1 90 ? -1.695 -8.280 -2.786 1.00 88.81 90 PHE A N 1
ATOM 723 C CA . PHE A 1 90 ? -2.204 -7.917 -1.460 1.00 88.81 90 PHE A CA 1
ATOM 724 C C . PHE A 1 90 ? -3.034 -6.637 -1.501 1.00 88.81 90 PHE A C 1
ATOM 726 O O . PHE A 1 90 ? -4.126 -6.596 -0.945 1.00 88.81 90 PHE A O 1
ATOM 733 N N . PHE A 1 91 ? -2.589 -5.611 -2.226 1.00 86.88 91 PHE A N 1
ATOM 734 C CA . PHE A 1 91 ? -3.384 -4.400 -2.390 1.00 86.88 91 PHE A CA 1
ATOM 735 C C . PHE A 1 91 ? -4.746 -4.696 -3.039 1.00 86.88 91 PHE A C 1
ATOM 737 O O . PHE A 1 91 ? -5.779 -4.240 -2.558 1.00 86.88 91 PHE A O 1
ATOM 744 N N . ARG A 1 92 ? -4.785 -5.487 -4.114 1.00 84.50 92 ARG A N 1
ATOM 745 C CA . ARG A 1 92 ? -6.034 -5.803 -4.826 1.00 84.50 92 ARG A CA 1
ATOM 746 C C . ARG A 1 92 ? -6.967 -6.723 -4.044 1.00 84.50 92 ARG A C 1
ATOM 748 O O . ARG A 1 92 ? -8.178 -6.584 -4.172 1.00 84.50 92 ARG A O 1
ATOM 755 N N . LEU A 1 93 ? -6.427 -7.668 -3.285 1.00 86.62 93 LEU A N 1
ATOM 756 C CA . LEU A 1 93 ? -7.221 -8.672 -2.577 1.00 86.62 93 LEU A CA 1
ATOM 757 C C . LEU A 1 93 ? -7.655 -8.199 -1.189 1.00 86.62 93 LEU A C 1
ATOM 759 O O . LEU A 1 93 ? -8.769 -8.501 -0.775 1.00 86.62 93 LEU A O 1
ATOM 763 N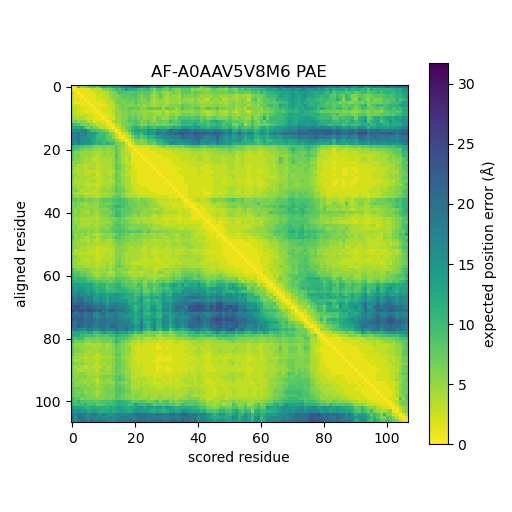 N . GLU A 1 94 ? -6.820 -7.420 -0.504 1.00 87.94 94 GLU A N 1
ATOM 764 C CA . GLU A 1 94 ? -7.057 -7.014 0.884 1.00 87.94 94 GLU A CA 1
ATOM 765 C C . GLU A 1 94 ? -7.529 -5.558 0.984 1.00 87.94 94 GLU A C 1
ATOM 767 O O . GLU A 1 94 ? -8.510 -5.261 1.664 1.00 87.94 94 GLU A O 1
ATOM 772 N N . LEU A 1 95 ? -6.867 -4.632 0.278 1.00 85.25 95 LEU A N 1
ATOM 773 C CA . LEU A 1 95 ? -7.117 -3.189 0.410 1.00 85.25 95 LEU A CA 1
ATOM 774 C C . LEU A 1 95 ? -8.239 -2.687 -0.499 1.00 85.25 95 LEU A C 1
ATOM 776 O O . LEU A 1 95 ? -9.107 -1.940 -0.049 1.00 85.25 95 LEU A O 1
ATOM 780 N N . LEU A 1 96 ? -8.265 -3.103 -1.765 1.00 84.69 96 LEU A N 1
ATOM 781 C CA . LEU A 1 96 ? -9.268 -2.646 -2.727 1.00 84.69 96 LEU A CA 1
ATOM 782 C C . LEU A 1 96 ? -10.711 -2.938 -2.269 1.00 84.69 96 LEU A C 1
ATOM 784 O O . LEU A 1 96 ? -11.532 -2.025 -2.345 1.00 84.69 96 LEU A O 1
ATOM 788 N N . PRO A 1 97 ? -11.054 -4.116 -1.705 1.00 87.56 97 PRO A N 1
ATOM 789 C CA . PRO A 1 97 ? -12.406 -4.351 -1.196 1.00 87.56 97 PRO A CA 1
ATOM 790 C C . PRO A 1 97 ? -12.795 -3.416 -0.044 1.00 87.56 97 PRO A C 1
ATOM 792 O O . PRO A 1 97 ? -13.967 -3.052 0.086 1.00 87.56 97 PRO A O 1
ATOM 795 N N . ILE A 1 98 ? -11.832 -3.010 0.789 1.00 86.25 98 ILE A N 1
ATOM 796 C CA . ILE A 1 98 ? -12.051 -2.036 1.866 1.00 86.25 98 ILE A CA 1
ATOM 797 C C . ILE A 1 98 ? -12.370 -0.661 1.271 1.00 86.25 98 ILE A C 1
ATOM 799 O O . ILE A 1 98 ? -13.316 -0.007 1.715 1.00 86.25 98 ILE A O 1
ATOM 803 N N . LEU A 1 99 ? -11.625 -0.247 0.244 1.00 83.00 99 LEU A N 1
ATOM 804 C CA . LEU A 1 99 ? -11.872 1.002 -0.479 1.00 83.00 99 LEU A CA 1
ATOM 805 C C . LEU A 1 99 ? -13.265 0.986 -1.135 1.00 83.00 99 LEU A C 1
ATOM 807 O O . LEU A 1 99 ? -14.055 1.906 -0.907 1.00 83.00 99 LEU A O 1
ATOM 811 N N . CYS A 1 100 ? -13.634 -0.101 -1.819 1.00 80.38 100 CYS A N 1
ATOM 812 C CA . CYS A 1 100 ? -14.959 -0.265 -2.431 1.00 80.38 100 CYS A CA 1
ATOM 813 C C . CYS A 1 100 ? -16.097 -0.142 -1.412 1.00 80.38 100 CYS A C 1
ATOM 815 O O . CYS A 1 100 ? -17.076 0.564 -1.660 1.00 80.38 100 CYS A O 1
ATOM 817 N N . LYS A 1 101 ? -15.958 -0.757 -0.230 1.00 81.25 101 LYS A N 1
ATOM 818 C CA . LYS A 1 101 ? -16.939 -0.636 0.867 1.00 81.25 101 LYS A CA 1
ATOM 819 C C . LYS A 1 101 ? -17.081 0.792 1.397 1.00 81.25 101 LYS A C 1
ATOM 821 O O . LYS A 1 101 ? -18.137 1.140 1.912 1.00 81.25 101 LYS A O 1
ATOM 826 N N . ARG A 1 102 ? -16.047 1.624 1.255 1.00 76.06 102 ARG A N 1
ATOM 827 C CA . ARG A 1 102 ? -16.060 3.049 1.619 1.00 76.06 102 ARG A CA 1
ATOM 828 C C . ARG A 1 102 ? -16.536 3.967 0.483 1.00 76.06 102 ARG A C 1
ATOM 830 O O . ARG A 1 102 ? -16.359 5.178 0.565 1.00 76.06 102 ARG A O 1
ATOM 837 N N . GLY A 1 103 ? -17.162 3.408 -0.556 1.00 69.69 103 GLY A N 1
ATOM 838 C CA . GLY A 1 103 ? -17.706 4.164 -1.689 1.00 69.69 103 GLY A CA 1
ATOM 839 C C . GLY A 1 103 ? -16.683 4.473 -2.782 1.00 69.69 103 GLY A C 1
ATOM 840 O O . GLY A 1 103 ? -16.983 5.228 -3.704 1.00 69.69 103 GLY A O 1
ATOM 841 N N . VAL A 1 104 ? -15.491 3.880 -2.705 1.00 66.00 104 VAL A N 1
ATOM 842 C CA . VAL A 1 104 ? -14.416 4.044 -3.685 1.00 66.00 104 VAL A CA 1
ATOM 843 C C . VAL A 1 104 ? -14.364 2.800 -4.563 1.00 66.00 104 VAL A C 1
ATOM 845 O O . VAL A 1 104 ? -13.613 1.868 -4.297 1.00 66.00 104 VAL A O 1
ATOM 848 N N . CYS A 1 105 ? -15.202 2.759 -5.596 1.00 57.84 105 CYS A N 1
ATOM 849 C CA . CYS A 1 105 ? -15.195 1.673 -6.571 1.00 57.84 105 CYS A CA 1
ATOM 850 C C . CYS A 1 105 ? -14.500 2.165 -7.843 1.00 57.84 105 CYS A C 1
ATOM 852 O O . CYS A 1 105 ? -15.053 2.997 -8.565 1.00 57.84 105 CYS A O 1
ATOM 854 N N . VAL A 1 106 ? -13.287 1.679 -8.097 1.00 55.94 106 VAL A N 1
ATOM 855 C CA . VAL A 1 106 ? -12.596 1.922 -9.369 1.00 55.94 106 VAL A CA 1
ATOM 856 C C . VAL A 1 106 ? -13.185 0.953 -10.394 1.00 55.94 106 VAL A C 1
ATOM 858 O O . VAL A 1 106 ? -13.296 -0.240 -10.110 1.00 55.94 106 VAL A O 1
ATOM 861 N N . ARG A 1 107 ? -13.673 1.492 -11.516 1.00 48.22 107 ARG A N 1
ATOM 862 C CA . ARG A 1 107 ? -14.266 0.714 -12.614 1.00 48.22 107 ARG A CA 1
ATOM 863 C C . ARG A 1 107 ? -13.199 0.018 -13.442 1.00 48.22 107 ARG A C 1
ATOM 865 O O . ARG A 1 107 ? -12.143 0.648 -13.655 1.00 48.22 107 ARG A O 1
#

Foldseek 3Di:
DLVLLVVLLVLLVVCPDDDDLVNLLVNLLSLLCCVPVNDPVSHDALVPDDPSNLVSLLVSVVVVVVSCVVCCVVPVPDPSVVSSVSSVVCCVPGVQVSSVVVVNHDD

Mean predicted aligned error: 7.36 Å

Nearest PDB structures (foldseek):
  2iai-assembly1_A-2  TM=3.813E-01  e=7.051E+00  Streptomyces coelicolor

Sequence (107 aa):
SQERRNTIFSLLKKSVDDYSPNDVIFFYMTIYEIYRDGPHESHISADNLTQEEVQILMRYLDAATSAFDYGFEACAKSAWLRSILSGIAFFRLELLPILCKRGVCVR

Solvent-accessible surface area (backbone atoms only — not comparable to full-atom values): 6139 Å² total; per-residue (Å²): 71,66,66,58,51,52,49,49,56,55,55,57,65,71,46,80,86,70,79,48,64,64,55,57,49,50,50,24,38,50,47,26,47,32,72,72,74,26,54,76,88,38,44,84,44,77,89,77,56,52,76,67,55,50,57,47,54,51,55,52,55,61,49,45,67,59,35,54,78,66,45,46,79,78,32,74,85,46,84,57,41,61,44,33,53,48,6,48,48,47,40,58,71,58,44,44,57,45,39,36,76,71,74,50,70,85,130

pLDDT: mean 75.3, std 11.48, range [48.22, 88.81]

Organism: NCBI:txid1538716

Radius of gyration: 13.16 Å; Cα contacts (8 Å, |Δi|>4): 78; chains: 1; bounding box: 33×27×32 Å

Secondary structure (DSSP, 8-state):
-HHHHHHHHHHHHH-SS---HHHHHHHHHHHHHHHHHS-GGGS--TTT--HHHHHHHHHHHHHHHHHHHHHHHHHTTSTHHHHHHHHHHHIIIIIHHHHHHTT----